Protein AF-A0A3D3PEC0-F1 (afdb_monomer_lite)

Structure (mmCIF, N/CA/C/O backbone):
data_AF-A0A3D3PEC0-F1
#
_entry.id   AF-A0A3D3PEC0-F1
#
loop_
_atom_site.group_PDB
_atom_site.id
_atom_site.type_symbol
_atom_site.label_atom_id
_atom_site.label_alt_id
_atom_site.label_comp_id
_atom_site.label_asym_id
_atom_site.label_entity_id
_atom_site.label_seq_id
_atom_site.pdbx_PDB_ins_code
_atom_site.Cartn_x
_atom_site.Cartn_y
_atom_site.Cartn_z
_atom_site.occupancy
_atom_site.B_iso_or_equiv
_atom_site.auth_seq_id
_atom_site.auth_comp_id
_atom_site.auth_asym_id
_atom_site.auth_atom_id
_atom_site.pdbx_PDB_model_num
ATOM 1 N N . MET A 1 1 ? 19.827 10.018 14.991 1.00 60.44 1 MET A N 1
ATOM 2 C CA . MET A 1 1 ? 19.081 9.514 13.810 1.00 60.44 1 MET A CA 1
ATOM 3 C C . MET A 1 1 ? 18.412 8.151 14.029 1.00 60.44 1 MET A C 1
ATOM 5 O O . MET A 1 1 ? 17.285 8.007 13.581 1.00 60.44 1 MET A O 1
ATOM 9 N N . GLN A 1 2 ? 19.022 7.175 14.721 1.00 60.34 2 GLN A N 1
ATOM 10 C CA . GLN A 1 2 ? 18.411 5.844 14.955 1.00 60.34 2 GLN A CA 1
ATOM 11 C C . GLN A 1 2 ? 17.060 5.871 15.700 1.00 60.34 2 GLN A C 1
ATOM 13 O O . GLN A 1 2 ? 16.154 5.115 15.362 1.00 60.34 2 GLN A O 1
ATOM 18 N N . THR A 1 3 ? 16.885 6.771 16.668 1.00 66.12 3 THR A N 1
ATOM 19 C CA . THR A 1 3 ? 15.651 6.909 17.463 1.00 66.12 3 THR A CA 1
ATOM 20 C C . THR A 1 3 ? 14.436 7.340 16.639 1.00 66.12 3 THR A C 1
ATOM 22 O O . THR A 1 3 ? 13.342 6.825 16.851 1.00 66.12 3 THR A O 1
ATOM 25 N N . LEU A 1 4 ? 14.629 8.216 15.649 1.00 68.44 4 LEU A N 1
ATOM 26 C CA . LEU A 1 4 ? 13.546 8.723 14.801 1.00 68.44 4 LEU A CA 1
ATOM 27 C C . LEU A 1 4 ? 12.999 7.635 13.858 1.00 68.44 4 LEU A C 1
ATOM 29 O O . LEU A 1 4 ? 11.792 7.523 13.665 1.00 68.44 4 LEU A O 1
ATOM 33 N N . GLN A 1 5 ? 13.878 6.788 13.311 1.00 66.25 5 GLN A N 1
ATOM 34 C CA . GLN A 1 5 ? 13.480 5.679 12.433 1.00 66.25 5 GLN A CA 1
ATOM 35 C C . GLN A 1 5 ? 12.719 4.580 13.189 1.00 66.25 5 GLN A C 1
ATOM 37 O O . GLN A 1 5 ? 11.765 4.008 12.661 1.00 66.25 5 GLN A O 1
ATOM 42 N N . LEU A 1 6 ? 13.113 4.300 14.435 1.00 68.38 6 LEU 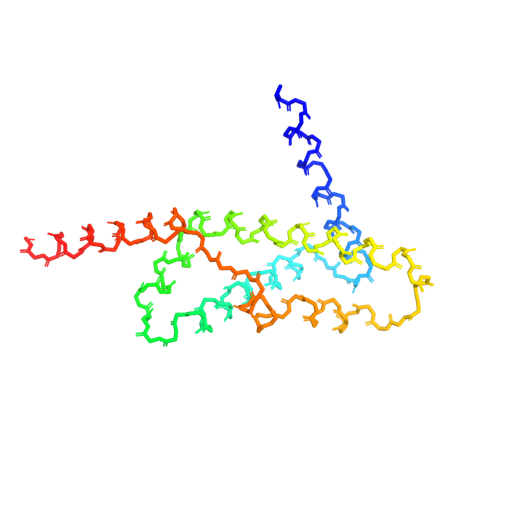A N 1
ATOM 43 C CA . LEU A 1 6 ? 12.409 3.359 15.310 1.00 68.38 6 LEU A CA 1
ATOM 44 C C . LEU A 1 6 ? 10.998 3.852 15.652 1.00 68.38 6 LEU A C 1
ATOM 46 O O . LEU A 1 6 ? 10.049 3.076 15.552 1.00 68.38 6 LEU A O 1
ATOM 50 N N . GLN A 1 7 ? 10.853 5.139 15.979 1.00 66.50 7 GLN A N 1
ATOM 51 C CA . GLN A 1 7 ? 9.548 5.752 16.246 1.00 66.50 7 GLN A CA 1
ATOM 52 C C . GLN A 1 7 ? 8.631 5.687 15.022 1.00 66.50 7 GLN A C 1
ATOM 54 O O . GLN A 1 7 ? 7.505 5.215 15.135 1.00 66.50 7 GLN A O 1
ATOM 59 N N . GLN A 1 8 ? 9.130 6.043 13.835 1.00 70.56 8 GLN A N 1
ATOM 60 C CA . GLN A 1 8 ? 8.351 5.950 12.595 1.00 70.56 8 GLN A CA 1
ATOM 61 C C . GLN A 1 8 ? 7.878 4.520 12.309 1.00 70.56 8 GLN A C 1
ATOM 63 O O . GLN A 1 8 ? 6.737 4.313 11.905 1.00 70.56 8 GLN A O 1
ATOM 68 N N . LYS A 1 9 ? 8.731 3.512 12.534 1.00 71.31 9 LYS A N 1
ATOM 69 C CA . LYS A 1 9 ? 8.355 2.106 12.339 1.00 71.31 9 LYS A CA 1
ATOM 70 C C . LYS A 1 9 ? 7.281 1.656 13.338 1.00 71.31 9 LYS A C 1
ATOM 72 O O . LYS A 1 9 ? 6.362 0.942 12.944 1.00 71.31 9 LYS A O 1
ATOM 77 N N . ALA A 1 10 ? 7.384 2.082 14.597 1.00 74.88 10 ALA A N 1
ATOM 78 C CA . ALA A 1 10 ? 6.410 1.765 15.638 1.00 74.88 10 ALA A CA 1
ATOM 79 C C . ALA A 1 10 ? 5.040 2.412 15.368 1.00 74.88 10 ALA A C 1
ATOM 81 O O . ALA A 1 10 ? 4.023 1.730 15.468 1.00 74.88 10 ALA A O 1
ATOM 82 N N . THR A 1 11 ? 5.009 3.680 14.943 1.00 79.69 11 THR A N 1
ATOM 83 C CA . THR A 1 11 ? 3.763 4.377 14.576 1.00 79.69 11 THR A CA 1
ATOM 84 C C . THR A 1 11 ? 3.038 3.669 13.437 1.00 79.69 11 THR A C 1
ATOM 86 O O . THR A 1 11 ? 1.836 3.441 13.521 1.00 79.69 11 THR A O 1
ATOM 89 N N . ARG A 1 12 ? 3.766 3.233 12.402 1.00 83.69 12 ARG A N 1
ATOM 90 C CA . ARG A 1 12 ? 3.169 2.497 11.275 1.00 83.69 12 ARG A CA 1
ATOM 91 C C . ARG A 1 12 ? 2.507 1.197 11.719 1.00 83.69 12 ARG A C 1
ATOM 93 O O . ARG A 1 12 ? 1.384 0.927 11.314 1.00 83.69 12 ARG A O 1
ATOM 100 N N . LEU A 1 13 ? 3.189 0.425 12.568 1.00 82.62 13 LEU A N 1
ATOM 101 C CA . LEU A 1 13 ? 2.650 -0.827 13.100 1.00 82.62 13 LEU A CA 1
ATOM 102 C C . LEU A 1 13 ? 1.394 -0.576 13.949 1.00 82.62 13 LEU A C 1
ATOM 104 O O . LEU A 1 13 ? 0.393 -1.275 13.801 1.00 82.62 13 LEU A O 1
ATOM 108 N N . SER A 1 14 ? 1.439 0.458 14.791 1.00 89.62 14 SER A N 1
ATOM 109 C CA . SER A 1 14 ? 0.310 0.885 15.621 1.00 89.62 14 SER A CA 1
ATOM 110 C C . SER A 1 14 ? -0.905 1.270 14.772 1.00 89.62 14 SER A C 1
ATOM 112 O O . SER A 1 14 ? -2.018 0.819 15.042 1.00 89.62 14 SER A O 1
ATOM 114 N N . ASN A 1 15 ? -0.708 2.051 13.708 1.00 92.50 15 ASN A N 1
ATOM 115 C CA . ASN A 1 15 ? -1.799 2.473 12.831 1.00 92.50 15 ASN A CA 1
ATOM 116 C C . ASN A 1 15 ? -2.415 1.293 12.085 1.00 92.50 15 ASN A C 1
ATOM 118 O O . ASN A 1 15 ? -3.633 1.142 12.112 1.00 92.50 15 ASN A O 1
ATOM 122 N N . SER A 1 16 ? -1.596 0.405 11.510 1.00 92.44 16 SER A N 1
ATOM 123 C CA . SER A 1 16 ? -2.120 -0.787 10.836 1.00 92.44 16 SER A CA 1
ATOM 124 C C . SER A 1 16 ? -2.950 -1.659 11.780 1.00 92.44 16 SER A C 1
ATOM 126 O O . SER A 1 16 ? -4.012 -2.132 11.399 1.00 92.44 16 SER A O 1
ATOM 128 N N . GLN A 1 17 ? -2.536 -1.812 13.043 1.00 93.56 17 GLN A N 1
ATOM 129 C CA . GLN A 1 17 ? -3.305 -2.570 14.036 1.00 93.56 17 GLN A CA 1
ATOM 130 C C . GLN A 1 17 ? -4.638 -1.898 14.382 1.00 93.56 17 GLN A C 1
ATOM 132 O O . GLN A 1 17 ? -5.646 -2.589 14.544 1.00 93.56 17 GLN A O 1
ATOM 137 N N . ARG A 1 18 ? -4.665 -0.560 14.477 1.00 93.12 18 ARG A N 1
ATOM 138 C CA . ARG A 1 18 ? -5.910 0.200 14.670 1.00 93.12 18 ARG A CA 1
ATOM 139 C C . ARG A 1 18 ? -6.862 -0.014 13.499 1.00 93.12 18 ARG A C 1
ATOM 141 O O . ARG A 1 18 ? -8.015 -0.347 13.746 1.00 93.12 18 ARG A O 1
ATOM 148 N N . ILE A 1 19 ? -6.376 0.111 12.263 1.00 93.50 19 ILE A N 1
ATOM 149 C CA . ILE A 1 19 ? -7.171 -0.105 11.047 1.00 93.50 19 ILE A CA 1
ATOM 150 C C . ILE A 1 19 ? -7.714 -1.536 10.992 1.00 93.50 19 ILE A C 1
ATOM 152 O O . ILE A 1 19 ? -8.920 -1.716 10.868 1.00 93.50 19 ILE A O 1
ATOM 156 N N . ILE A 1 20 ? -6.858 -2.547 11.169 1.00 93.94 20 ILE A N 1
ATOM 157 C CA . ILE A 1 20 ? -7.245 -3.969 11.190 1.00 93.94 20 ILE A CA 1
ATOM 158 C C . ILE A 1 20 ? -8.377 -4.201 12.196 1.00 93.94 20 ILE A C 1
ATOM 160 O O . ILE A 1 20 ? -9.433 -4.723 11.844 1.00 93.94 20 ILE A O 1
ATOM 164 N N . LYS A 1 21 ? -8.194 -3.739 13.439 1.00 91.88 21 LYS A N 1
ATOM 165 C CA . LYS A 1 21 ? -9.199 -3.883 14.498 1.00 91.88 21 LYS A CA 1
ATOM 166 C C . LYS A 1 21 ? -10.500 -3.151 14.166 1.00 91.88 21 LYS A C 1
ATOM 168 O O . LYS A 1 21 ? -11.577 -3.674 14.429 1.00 91.88 21 LY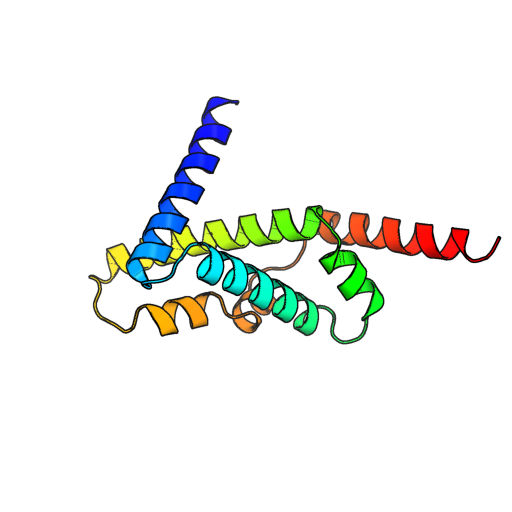S A O 1
ATOM 173 N N . MET A 1 22 ? -10.394 -1.943 13.629 1.00 90.06 22 MET A N 1
ATOM 174 C CA . MET A 1 22 ? -11.523 -1.082 13.286 1.00 90.06 22 MET A CA 1
ATOM 175 C C . MET A 1 22 ? -12.361 -1.655 12.138 1.00 90.06 22 MET A C 1
ATOM 177 O O . MET A 1 22 ? -13.584 -1.564 12.169 1.00 90.06 22 MET A O 1
ATOM 181 N N . LEU A 1 23 ? -11.711 -2.256 11.143 1.00 90.56 23 LEU A N 1
ATOM 182 C CA . LEU A 1 23 ? -12.364 -2.853 9.980 1.00 90.56 23 LEU A CA 1
ATOM 183 C C . LEU A 1 23 ? -12.816 -4.298 10.216 1.00 90.56 23 LEU A C 1
ATOM 185 O O . LEU A 1 23 ? -13.528 -4.851 9.383 1.00 90.56 23 LEU A O 1
ATOM 189 N N . GLY A 1 24 ? -12.418 -4.909 11.337 1.00 91.50 24 GLY A N 1
ATOM 190 C CA . GLY A 1 24 ? -12.668 -6.325 11.605 1.00 91.50 24 GLY A CA 1
ATOM 191 C C . GLY A 1 24 ? -11.875 -7.256 10.687 1.00 91.50 24 GLY A C 1
ATOM 192 O O . GLY A 1 24 ? -12.253 -8.413 10.527 1.00 91.50 24 GLY A O 1
ATOM 193 N N . TRP A 1 25 ? -10.798 -6.752 10.085 1.00 93.44 25 TRP A N 1
ATOM 194 C CA . TRP A 1 25 ? -9.902 -7.540 9.253 1.00 93.44 25 TRP A CA 1
ATOM 195 C C . TRP A 1 25 ? -8.911 -8.337 10.094 1.00 93.44 25 TRP A C 1
ATOM 197 O O . TRP A 1 25 ? -8.671 -8.055 11.270 1.00 93.44 25 TRP A O 1
ATOM 207 N N . ASN A 1 26 ? -8.289 -9.319 9.459 1.00 95.12 26 ASN A N 1
ATOM 208 C CA . ASN A 1 26 ? -7.041 -9.913 9.908 1.00 95.12 26 ASN A CA 1
ATOM 209 C C . ASN A 1 26 ? -5.835 -9.329 9.141 1.00 95.12 26 ASN A C 1
ATOM 211 O O . ASN A 1 26 ? -5.977 -8.571 8.179 1.00 95.12 26 ASN A O 1
ATOM 215 N N . GLU A 1 27 ? -4.620 -9.674 9.577 1.00 94.88 27 GLU A N 1
ATOM 216 C CA . GLU A 1 27 ? -3.384 -9.165 8.963 1.00 94.88 27 GLU A CA 1
ATOM 217 C C . GLU A 1 27 ? -3.247 -9.543 7.481 1.00 94.88 27 GLU A C 1
ATOM 219 O O . GLU A 1 27 ? -2.716 -8.755 6.697 1.00 94.88 27 GLU A O 1
ATOM 224 N N . LEU A 1 28 ? -3.729 -10.728 7.089 1.00 95.75 28 LEU A N 1
ATOM 225 C CA . LEU A 1 28 ? -3.666 -11.191 5.707 1.00 95.75 28 LEU A CA 1
ATOM 226 C C . LEU A 1 28 ? -4.631 -10.403 4.822 1.00 95.75 28 LEU A C 1
ATOM 228 O O . LEU A 1 28 ? -4.222 -9.960 3.760 1.00 95.75 28 LEU A O 1
ATOM 232 N N . GLU A 1 29 ? -5.873 -10.185 5.253 1.00 95.62 29 GLU A N 1
ATOM 233 C CA . GLU A 1 29 ? -6.859 -9.378 4.516 1.00 95.62 29 GLU A CA 1
ATOM 234 C C . GLU A 1 29 ? -6.343 -7.958 4.281 1.00 95.62 29 GLU A C 1
ATOM 236 O O . GLU A 1 29 ? -6.385 -7.457 3.160 1.00 95.62 29 GLU A O 1
ATOM 241 N N . TYR A 1 30 ? -5.757 -7.353 5.314 1.00 95.88 30 TYR A N 1
ATOM 242 C CA . TYR A 1 30 ? -5.136 -6.039 5.214 1.00 95.88 30 TYR A CA 1
ATOM 243 C C . TYR A 1 30 ? -3.970 -6.011 4.215 1.00 95.88 30 TYR A C 1
ATOM 245 O O . TYR A 1 30 ? -3.894 -5.138 3.350 1.00 95.88 30 TYR A O 1
ATOM 253 N N . ALA A 1 31 ? -3.062 -6.987 4.304 1.00 95.56 31 ALA A N 1
ATOM 254 C CA . ALA A 1 31 ? -1.928 -7.090 3.392 1.00 95.56 31 ALA A CA 1
ATOM 255 C C . ALA A 1 31 ? -2.367 -7.362 1.943 1.00 95.56 31 ALA A C 1
ATOM 257 O 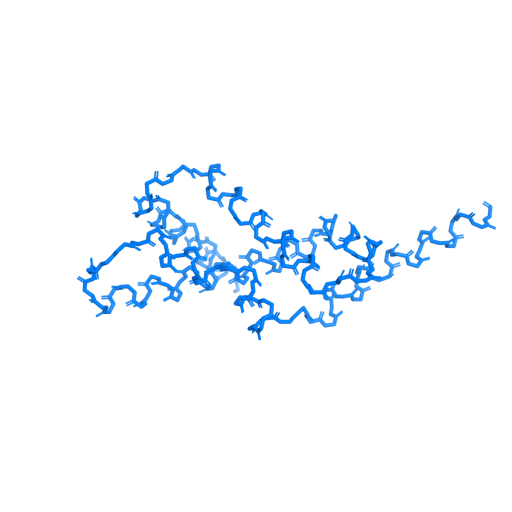O . ALA A 1 31 ? -1.797 -6.780 1.017 1.00 95.56 31 ALA A O 1
ATOM 258 N N . THR A 1 32 ? -3.381 -8.209 1.751 1.00 96.50 32 THR A N 1
ATOM 259 C CA . THR A 1 32 ? -3.984 -8.505 0.448 1.00 96.50 32 THR A CA 1
ATOM 260 C C . THR A 1 32 ? -4.592 -7.248 -0.152 1.00 96.50 32 THR A C 1
ATOM 262 O O . THR A 1 32 ? -4.268 -6.924 -1.289 1.00 96.50 32 THR A O 1
ATOM 265 N N . PHE A 1 33 ? -5.357 -6.478 0.623 1.00 95.88 33 PHE A N 1
ATOM 266 C CA . PHE A 1 33 ? -5.965 -5.239 0.145 1.00 95.88 33 PHE A CA 1
ATOM 267 C C . PHE A 1 33 ? -4.914 -4.215 -0.321 1.00 95.88 33 PHE A C 1
ATOM 269 O O . PHE A 1 33 ? -5.021 -3.665 -1.420 1.00 95.88 33 PHE A O 1
ATOM 276 N N . ILE A 1 34 ? -3.834 -4.023 0.452 1.00 96.12 34 ILE A N 1
ATOM 277 C CA . ILE A 1 34 ? -2.697 -3.168 0.059 1.00 96.12 34 ILE A CA 1
ATOM 278 C C . ILE A 1 34 ? -2.076 -3.641 -1.259 1.00 96.12 34 ILE A C 1
ATOM 280 O O . ILE A 1 34 ? -1.710 -2.825 -2.111 1.00 96.12 34 ILE A O 1
ATOM 284 N N . HIS A 1 35 ? -1.885 -4.954 -1.390 1.00 96.81 35 HIS A N 1
ATOM 285 C CA . HIS A 1 35 ? -1.239 -5.559 -2.545 1.00 96.81 35 HIS A CA 1
ATOM 286 C C . HIS A 1 35 ? -2.105 -5.440 -3.803 1.00 96.81 35 HIS A C 1
ATOM 288 O O . HIS A 1 35 ? -1.622 -4.936 -4.814 1.00 96.81 35 HIS A O 1
ATOM 294 N N . GLU A 1 36 ? -3.377 -5.833 -3.735 1.00 96.38 36 GLU A N 1
ATOM 295 C CA . GLU A 1 36 ? -4.333 -5.752 -4.846 1.00 96.38 36 GLU A CA 1
ATOM 296 C C . GLU A 1 36 ? -4.494 -4.314 -5.335 1.00 96.38 36 GLU A C 1
ATOM 298 O O . GLU A 1 36 ? -4.318 -4.044 -6.521 1.00 96.38 36 GLU A O 1
ATOM 303 N N . THR A 1 37 ? -4.665 -3.363 -4.415 1.00 95.62 37 THR A N 1
ATOM 304 C CA . THR A 1 37 ? -4.735 -1.939 -4.768 1.00 95.62 37 THR A CA 1
ATOM 305 C C . THR A 1 37 ? -3.445 -1.451 -5.436 1.00 95.62 37 THR A C 1
ATOM 307 O O . THR A 1 37 ? -3.480 -0.634 -6.357 1.00 95.62 37 THR A O 1
ATOM 310 N N . GLY A 1 38 ? -2.287 -1.952 -4.996 1.00 94.31 38 GLY A N 1
ATOM 311 C CA . GLY A 1 38 ? -0.998 -1.640 -5.616 1.00 94.31 38 GLY A CA 1
ATOM 312 C C . GLY A 1 38 ? -0.893 -2.144 -7.056 1.00 94.31 38 GLY A C 1
ATOM 313 O O . GLY A 1 38 ? -0.350 -1.441 -7.909 1.00 94.31 38 GLY A O 1
ATOM 314 N N . LEU A 1 39 ? -1.450 -3.322 -7.345 1.00 94.44 39 LEU A N 1
ATOM 315 C CA . LEU A 1 39 ? -1.532 -3.853 -8.707 1.00 94.44 39 LEU A CA 1
ATOM 316 C C . LEU A 1 39 ? -2.485 -3.023 -9.572 1.00 94.44 39 LEU A C 1
ATOM 318 O O . LEU A 1 39 ? -2.109 -2.612 -10.668 1.00 94.44 39 LEU A O 1
ATOM 322 N N . GLU A 1 40 ? -3.673 -2.705 -9.059 1.00 94.00 40 GLU A N 1
ATOM 323 C CA . GLU A 1 40 ? -4.640 -1.860 -9.766 1.00 94.00 40 GLU A CA 1
ATOM 324 C C . GLU A 1 40 ? -4.086 -0.460 -10.060 1.00 94.00 40 GLU A C 1
ATOM 326 O O . GLU A 1 40 ? -4.324 0.102 -11.130 1.00 94.00 40 GLU A O 1
ATOM 331 N N . TYR A 1 41 ? -3.324 0.112 -9.124 1.00 91.81 41 TYR A N 1
ATOM 332 C CA . TYR A 1 41 ? -2.631 1.379 -9.332 1.00 91.81 41 TYR A CA 1
ATOM 333 C C . TYR A 1 41 ? -1.665 1.287 -10.516 1.00 91.81 41 TYR A C 1
ATOM 335 O O . TYR A 1 41 ? -1.675 2.160 -11.385 1.00 91.81 41 TYR A O 1
ATOM 343 N N . LEU A 1 42 ? -0.855 0.224 -10.587 1.00 90.12 42 LEU A N 1
ATOM 344 C CA . LEU A 1 42 ? 0.063 0.018 -11.707 1.00 90.12 42 LEU A CA 1
ATOM 345 C C . LEU A 1 42 ? -0.683 -0.165 -13.034 1.00 90.12 42 LEU A C 1
ATOM 347 O O . LEU A 1 42 ? -0.260 0.406 -14.039 1.00 90.12 42 LEU A O 1
ATOM 351 N N . ASP A 1 43 ? -1.802 -0.893 -13.036 1.00 89.88 43 ASP A N 1
ATOM 352 C CA . ASP A 1 43 ? -2.659 -1.060 -14.216 1.00 89.88 43 ASP A CA 1
ATOM 353 C C . ASP A 1 43 ? -3.197 0.276 -14.728 1.00 89.88 43 ASP A C 1
ATOM 355 O O . ASP A 1 43 ? -3.217 0.536 -15.932 1.00 89.88 43 ASP A O 1
ATOM 359 N N . GLN A 1 44 ? -3.611 1.156 -13.818 1.00 86.94 44 GLN A N 1
ATOM 360 C CA . GLN A 1 44 ? -4.149 2.462 -14.182 1.00 86.94 44 GLN A CA 1
ATOM 361 C C . GLN A 1 44 ? -3.069 3.450 -14.611 1.00 86.94 44 GLN A C 1
ATOM 363 O O . GLN A 1 44 ? -3.326 4.258 -15.509 1.00 86.94 44 GLN A O 1
ATOM 368 N N . TYR A 1 45 ? -1.895 3.390 -13.981 1.00 83.12 45 TYR A N 1
ATOM 369 C CA . TYR A 1 45 ? -0.775 4.290 -14.234 1.00 83.12 45 TYR A CA 1
ATOM 370 C C . TYR A 1 45 ? -0.012 3.918 -15.516 1.00 83.12 45 TYR A C 1
ATOM 372 O O . TYR A 1 45 ? 0.431 4.800 -16.250 1.00 83.12 45 TYR A O 1
ATOM 380 N N . ILE A 1 46 ? 0.094 2.621 -15.832 1.00 84.25 46 ILE A N 1
ATOM 381 C CA . ILE A 1 46 ? 0.895 2.077 -16.943 1.00 84.25 46 ILE A CA 1
ATOM 382 C C . ILE A 1 46 ? 0.012 1.224 -17.864 1.00 84.25 46 ILE A C 1
ATOM 384 O O . ILE A 1 46 ? 0.243 0.038 -18.092 1.00 84.25 46 ILE A O 1
ATOM 388 N N . ARG A 1 47 ? -1.034 1.840 -18.424 1.00 82.06 47 ARG A N 1
ATOM 389 C CA . ARG A 1 47 ? -2.064 1.123 -19.205 1.00 82.06 47 ARG A CA 1
ATOM 390 C C . ARG A 1 47 ? -1.532 0.419 -20.455 1.00 82.06 47 ARG A C 1
ATOM 392 O O . ARG A 1 47 ? -2.047 -0.626 -20.832 1.00 82.06 47 ARG A O 1
ATOM 399 N N . ASN A 1 48 ? -0.523 0.999 -21.102 1.00 85.12 48 ASN A N 1
ATOM 400 C CA . ASN A 1 48 ? -0.052 0.571 -22.423 1.00 85.12 48 ASN A CA 1
ATOM 401 C C . ASN A 1 48 ? 1.371 -0.010 -22.407 1.00 85.12 48 ASN A C 1
ATOM 403 O O . ASN A 1 48 ? 1.977 -0.149 -23.465 1.00 85.12 48 ASN A O 1
ATOM 407 N N . ASP A 1 49 ? 1.909 -0.340 -21.231 1.00 84.81 49 ASP A N 1
ATOM 408 C CA . ASP A 1 49 ? 3.233 -0.957 -21.103 1.00 84.81 49 ASP A CA 1
ATOM 409 C C . ASP A 1 49 ? 3.212 -2.111 -20.079 1.00 84.81 49 ASP A C 1
ATOM 411 O O . ASP A 1 49 ? 3.591 -1.953 -18.913 1.00 84.81 49 ASP A O 1
ATOM 415 N N . PRO A 1 50 ? 2.760 -3.308 -20.509 1.00 87.62 50 PRO A N 1
ATOM 416 C CA . PRO A 1 50 ? 2.738 -4.494 -19.658 1.00 87.62 50 PRO A CA 1
ATOM 417 C C . PRO A 1 50 ? 4.124 -4.880 -19.123 1.00 87.62 50 PRO A C 1
ATOM 419 O O . PRO A 1 50 ? 4.226 -5.381 -18.005 1.00 87.62 50 PRO A O 1
ATOM 422 N N . ALA A 1 51 ? 5.193 -4.631 -19.890 1.00 85.38 51 ALA A N 1
ATOM 423 C CA . ALA A 1 51 ? 6.556 -4.970 -19.489 1.00 85.38 51 ALA A CA 1
ATOM 424 C C . ALA A 1 51 ? 7.050 -4.061 -18.352 1.00 85.38 51 ALA A C 1
ATOM 426 O O . ALA A 1 51 ? 7.615 -4.553 -17.371 1.00 85.38 51 ALA A O 1
ATOM 427 N N . GLY A 1 52 ? 6.781 -2.756 -18.441 1.00 84.69 52 GLY A N 1
ATOM 428 C CA . GLY A 1 52 ? 7.061 -1.793 -17.379 1.00 84.69 52 GLY A CA 1
ATOM 429 C C . GLY A 1 52 ? 6.258 -2.058 -16.110 1.00 84.69 52 GLY A C 1
ATOM 430 O O . GLY A 1 52 ? 6.818 -2.020 -15.009 1.00 84.69 52 GLY A O 1
ATOM 431 N N . ARG A 1 53 ? 4.978 -2.425 -16.247 1.00 89.69 53 ARG A N 1
ATOM 432 C CA . ARG A 1 53 ? 4.149 -2.870 -15.118 1.00 89.69 53 ARG A CA 1
ATOM 433 C C . ARG A 1 53 ? 4.755 -4.086 -14.420 1.00 89.69 53 ARG A C 1
ATOM 435 O O . ARG A 1 53 ? 4.927 -4.066 -13.203 1.00 89.69 53 ARG A O 1
ATOM 442 N N . ASP A 1 54 ? 5.118 -5.122 -15.172 1.00 88.75 54 ASP A N 1
ATOM 443 C CA . ASP A 1 54 ? 5.694 -6.342 -14.601 1.00 88.75 54 ASP A CA 1
ATOM 444 C C . ASP A 1 54 ? 7.054 -6.079 -13.936 1.00 88.75 54 ASP A C 1
ATOM 446 O O . ASP A 1 54 ? 7.387 -6.686 -12.912 1.00 88.75 54 A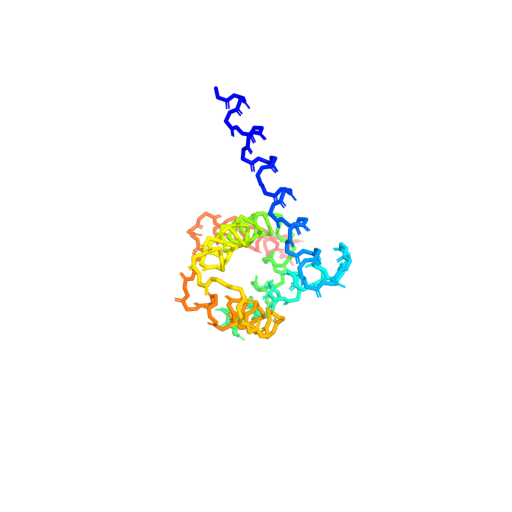SP A O 1
ATOM 450 N N . ALA A 1 55 ? 7.853 -5.166 -14.496 1.00 87.88 55 ALA A N 1
ATOM 451 C CA . ALA A 1 55 ? 9.114 -4.736 -13.901 1.00 87.88 55 ALA A CA 1
ATOM 452 C C . ALA A 1 55 ? 8.897 -4.032 -12.550 1.00 87.88 55 ALA A C 1
ATOM 454 O O . ALA A 1 55 ? 9.575 -4.360 -11.573 1.00 87.88 55 ALA A O 1
ATOM 455 N N . LEU A 1 56 ? 7.929 -3.115 -12.466 1.00 87.69 56 LEU A N 1
ATOM 456 C CA . LEU A 1 56 ? 7.591 -2.413 -11.224 1.00 87.69 56 LEU A CA 1
ATOM 457 C C . LEU A 1 56 ? 6.949 -3.333 -10.186 1.00 87.69 56 LEU A C 1
ATOM 459 O O . LEU A 1 56 ? 7.317 -3.267 -9.015 1.00 87.69 56 LEU A O 1
ATOM 463 N N . ASN A 1 57 ? 6.085 -4.255 -10.604 1.00 91.94 57 ASN A N 1
ATOM 464 C CA . ASN A 1 57 ? 5.496 -5.256 -9.717 1.00 91.94 57 ASN A CA 1
ATOM 465 C C . ASN A 1 57 ? 6.569 -6.159 -9.070 1.00 91.94 57 ASN A C 1
ATOM 467 O O . ASN A 1 57 ? 6.467 -6.546 -7.910 1.00 91.94 57 ASN A O 1
ATOM 471 N N . ARG A 1 58 ? 7.667 -6.458 -9.773 1.00 91.56 58 ARG A N 1
ATOM 472 C CA . ARG A 1 58 ? 8.806 -7.199 -9.194 1.00 91.56 58 ARG A CA 1
ATOM 473 C C . ARG A 1 58 ? 9.771 -6.314 -8.395 1.00 91.56 58 ARG A C 1
ATOM 475 O O . ARG A 1 58 ? 10.678 -6.822 -7.733 1.00 91.56 58 ARG A O 1
ATOM 482 N N . SER A 1 59 ? 9.601 -4.995 -8.436 1.00 89.56 59 SER A N 1
ATOM 483 C CA . SER A 1 59 ? 10.522 -4.040 -7.828 1.00 89.56 59 SER A CA 1
ATOM 484 C C . SER A 1 59 ? 10.263 -3.879 -6.332 1.00 89.56 59 SER A C 1
ATOM 486 O O . SER A 1 59 ? 9.254 -3.330 -5.887 1.00 89.56 59 SER A O 1
ATOM 488 N N . ARG A 1 60 ? 11.250 -4.264 -5.517 1.00 89.75 60 ARG A N 1
ATOM 489 C CA . ARG A 1 60 ? 11.239 -3.982 -4.071 1.00 89.75 60 ARG A CA 1
ATOM 490 C C . ARG A 1 60 ? 11.168 -2.480 -3.776 1.00 89.75 60 ARG A C 1
ATOM 492 O O . ARG A 1 60 ? 10.624 -2.085 -2.746 1.00 89.75 60 ARG A O 1
ATOM 499 N N . ILE A 1 61 ? 11.729 -1.649 -4.656 1.00 87.56 61 ILE A N 1
ATOM 500 C CA . ILE A 1 61 ? 11.714 -0.189 -4.513 1.00 87.56 61 ILE A CA 1
ATOM 501 C C . ILE A 1 61 ? 10.278 0.321 -4.626 1.00 87.56 61 ILE A C 1
ATOM 503 O O . ILE A 1 61 ? 9.841 1.057 -3.742 1.00 87.56 61 ILE A O 1
ATOM 507 N N . PHE A 1 62 ? 9.539 -0.136 -5.643 1.00 90.00 62 PHE A N 1
ATOM 508 C CA . PHE A 1 62 ? 8.125 0.193 -5.811 1.00 90.00 62 PHE A CA 1
ATOM 509 C C . PHE A 1 62 ? 7.315 -0.209 -4.577 1.00 90.00 62 PHE A C 1
ATOM 511 O O . PHE A 1 62 ? 6.674 0.641 -3.972 1.00 90.00 62 PHE A O 1
ATOM 518 N N . TRP A 1 63 ? 7.415 -1.460 -4.121 1.00 93.44 63 TRP A N 1
ATOM 519 C CA . TRP A 1 63 ? 6.621 -1.915 -2.974 1.00 93.44 63 TRP A CA 1
ATOM 520 C C . TRP A 1 63 ? 6.966 -1.211 -1.660 1.00 93.44 63 TRP A C 1
ATOM 522 O O . TRP A 1 63 ? 6.100 -1.016 -0.807 1.00 93.44 63 TRP A O 1
ATOM 532 N N . ASN A 1 64 ? 8.222 -0.808 -1.462 1.00 90.12 64 ASN A N 1
ATOM 533 C CA . ASN A 1 64 ? 8.591 0.011 -0.308 1.00 90.12 64 ASN A CA 1
ATOM 534 C C . ASN A 1 64 ? 8.005 1.423 -0.407 1.00 90.12 64 ASN A C 1
ATOM 536 O O . ASN A 1 64 ? 7.507 1.942 0.591 1.00 90.12 64 ASN A O 1
ATOM 540 N N . TRP A 1 65 ? 8.058 2.031 -1.592 1.00 89.12 65 TRP A N 1
ATOM 541 C CA . TRP A 1 65 ? 7.442 3.327 -1.864 1.00 89.12 65 TRP A CA 1
ATOM 542 C C . TRP A 1 65 ? 5.921 3.273 -1.662 1.00 89.12 65 TRP A C 1
ATOM 544 O O . TRP A 1 65 ? 5.384 4.078 -0.904 1.00 89.12 65 TRP A O 1
ATOM 554 N N . TRP A 1 66 ? 5.256 2.259 -2.217 1.00 92.69 66 TRP A N 1
ATOM 555 C CA . TRP A 1 66 ? 3.819 2.030 -2.088 1.00 92.69 66 TRP A CA 1
ATOM 556 C C . TRP A 1 66 ? 3.381 1.930 -0.627 1.00 92.69 66 TRP A C 1
ATOM 558 O O . TRP A 1 66 ? 2.546 2.705 -0.168 1.00 92.69 66 TRP A O 1
ATOM 568 N N . LYS A 1 67 ? 4.027 1.058 0.157 1.00 92.56 67 LYS A N 1
ATOM 569 C CA . LYS A 1 67 ? 3.729 0.907 1.591 1.00 92.56 67 LYS A CA 1
ATOM 570 C C . LYS A 1 67 ? 3.991 2.177 2.400 1.00 92.56 67 LYS A C 1
ATOM 572 O O . LYS A 1 67 ? 3.330 2.399 3.409 1.00 92.56 67 LYS A O 1
ATOM 577 N N . ASN A 1 68 ? 4.964 3.000 2.002 1.00 89.19 68 ASN A N 1
ATOM 578 C CA . ASN A 1 68 ? 5.193 4.285 2.662 1.00 89.19 68 ASN A CA 1
ATOM 579 C C . ASN A 1 68 ? 4.024 5.242 2.422 1.00 89.19 68 ASN A C 1
ATOM 581 O O . ASN A 1 68 ? 3.568 5.868 3.374 1.00 89.19 68 ASN A O 1
ATOM 585 N N . HIS A 1 69 ? 3.538 5.336 1.182 1.00 89.00 69 HIS A N 1
ATOM 586 C CA . HIS A 1 69 ? 2.358 6.138 0.863 1.00 89.00 69 HIS A CA 1
ATOM 587 C C . HIS A 1 69 ? 1.111 5.615 1.566 1.00 89.00 69 HIS A C 1
ATOM 589 O O . HIS A 1 69 ? 0.376 6.406 2.151 1.00 89.00 69 HIS A O 1
ATOM 595 N N . TRP A 1 70 ? 0.928 4.295 1.585 1.00 92.56 70 TRP A N 1
ATOM 596 C CA . TRP A 1 70 ? -0.162 3.655 2.309 1.00 92.56 70 TRP A CA 1
ATOM 597 C C . TRP A 1 70 ? -0.172 4.043 3.789 1.00 92.56 70 TRP A C 1
ATOM 599 O O . TRP A 1 70 ? -1.158 4.559 4.295 1.00 92.56 70 TRP A O 1
ATOM 609 N N . ALA A 1 71 ? 0.970 3.915 4.468 1.00 91.00 71 ALA A N 1
ATOM 610 C CA . ALA A 1 71 ? 1.056 4.220 5.892 1.00 91.00 71 ALA A CA 1
ATOM 611 C C . ALA A 1 71 ? 0.812 5.704 6.231 1.00 91.00 71 ALA A C 1
ATOM 613 O O . ALA A 1 71 ? 0.365 6.018 7.333 1.00 91.00 71 ALA A O 1
ATOM 614 N N . ILE A 1 72 ? 1.129 6.622 5.310 1.00 88.81 72 ILE A N 1
ATOM 615 C CA . ILE A 1 72 ? 0.788 8.045 5.463 1.00 88.81 72 ILE A CA 1
ATOM 616 C C . ILE A 1 72 ? -0.731 8.222 5.402 1.00 88.81 72 ILE A C 1
ATOM 618 O O . ILE A 1 72 ? -1.291 8.947 6.217 1.00 88.81 72 ILE A O 1
ATOM 622 N N . ARG A 1 73 ? -1.396 7.530 4.476 1.00 90.19 73 ARG A N 1
ATOM 623 C CA . ARG A 1 73 ? -2.851 7.589 4.322 1.00 90.19 73 ARG A CA 1
ATOM 624 C C . ARG A 1 73 ? -3.595 6.932 5.475 1.00 90.19 73 ARG A C 1
ATOM 626 O O . ARG A 1 73 ? -4.591 7.491 5.911 1.00 90.19 73 ARG A O 1
ATOM 633 N N . ASP A 1 74 ? -3.083 5.836 6.034 1.00 93.88 74 ASP A N 1
ATOM 634 C CA . ASP A 1 74 ? -3.634 5.263 7.270 1.00 93.88 74 ASP A CA 1
ATOM 635 C C . ASP A 1 74 ? -3.632 6.281 8.408 1.00 93.88 74 ASP A C 1
ATOM 637 O O . ASP A 1 74 ? -4.611 6.399 9.138 1.00 93.88 74 ASP A O 1
ATOM 641 N N . GLN A 1 75 ? -2.526 7.017 8.568 1.00 91.81 75 GLN A N 1
ATOM 642 C CA . GLN A 1 75 ? -2.435 8.063 9.583 1.00 91.81 75 GLN A CA 1
ATOM 643 C C . GLN A 1 75 ? -3.477 9.156 9.325 1.00 91.81 75 GLN A C 1
ATOM 645 O O . GLN A 1 75 ? -4.218 9.494 10.237 1.00 91.81 75 GLN A O 1
ATOM 650 N N . GLN A 1 76 ? -3.569 9.653 8.088 1.00 90.44 76 GLN A N 1
ATOM 651 C CA . GLN A 1 76 ? -4.533 10.695 7.715 1.00 90.44 76 GLN A CA 1
ATOM 652 C C . GLN A 1 76 ? -5.979 10.250 7.945 1.00 90.44 76 GLN A C 1
ATOM 654 O O . GLN A 1 76 ? -6.757 10.984 8.541 1.00 90.44 76 GLN A O 1
ATOM 659 N N . PHE A 1 77 ? -6.317 9.023 7.547 1.00 90.69 77 PHE A N 1
ATOM 660 C CA . PHE A 1 77 ? -7.639 8.449 7.766 1.00 90.69 77 PHE A CA 1
ATOM 661 C C . PHE A 1 77 ? -7.987 8.372 9.259 1.00 90.69 77 PHE A C 1
ATOM 663 O O . PHE A 1 77 ? -9.099 8.710 9.654 1.00 90.69 77 PHE A O 1
ATOM 670 N N . LEU A 1 78 ? -7.043 7.932 10.100 1.00 90.62 78 LEU A N 1
ATOM 671 C CA . LEU A 1 78 ? -7.248 7.871 11.549 1.00 90.62 78 LEU A CA 1
ATOM 672 C C . LEU A 1 78 ? -7.400 9.269 12.163 1.00 90.62 78 LEU A C 1
ATOM 674 O O . LEU A 1 78 ? -8.257 9.446 13.022 1.00 90.62 78 LEU A O 1
ATOM 678 N N . ASP A 1 79 ? -6.607 10.243 11.711 1.00 88.94 79 ASP A N 1
ATOM 679 C CA . ASP A 1 79 ? -6.681 11.630 12.184 1.00 88.94 79 ASP A CA 1
ATOM 680 C C . ASP A 1 79 ? -8.034 12.276 11.827 1.00 88.94 79 ASP A C 1
ATOM 682 O O . ASP A 1 79 ? -8.635 12.951 12.663 1.00 88.94 79 ASP A O 1
ATOM 686 N N . GLU A 1 80 ? -8.537 12.040 10.609 1.00 86.06 80 GLU A N 1
ATOM 687 C CA . GLU A 1 80 ? -9.861 12.493 10.153 1.00 86.06 80 GLU A CA 1
ATOM 688 C C . GLU A 1 80 ? -10.989 11.812 10.950 1.00 86.06 80 GLU A C 1
ATOM 690 O O . GLU A 1 80 ? -11.913 12.472 11.428 1.00 86.06 80 GLU A O 1
ATOM 695 N N . LEU A 1 81 ? -10.888 10.498 11.174 1.00 85.81 81 LEU A N 1
ATOM 696 C CA . LEU A 1 81 ? -11.891 9.746 11.927 1.00 85.81 81 LEU A CA 1
ATOM 697 C C . LEU A 1 81 ? -11.983 10.180 13.397 1.00 85.81 81 LEU A C 1
ATOM 699 O O . LEU A 1 81 ? -13.087 10.288 13.939 1.00 85.81 81 LEU A O 1
ATOM 703 N N . ASP A 1 82 ? -10.834 10.408 14.038 1.00 84.50 82 ASP A N 1
ATOM 704 C CA . ASP A 1 82 ? -10.762 10.859 15.430 1.00 84.50 82 ASP A CA 1
ATOM 705 C C . ASP A 1 82 ? -11.368 12.277 15.583 1.00 84.50 82 ASP A C 1
ATOM 707 O O . ASP A 1 82 ? -11.882 12.611 16.654 1.00 84.50 82 ASP A O 1
ATOM 711 N N . ALA A 1 83 ? -11.374 13.091 14.517 1.00 81.88 83 ALA A N 1
ATOM 712 C CA . ALA A 1 83 ? -11.980 14.424 14.495 1.00 81.88 83 ALA A CA 1
ATOM 713 C C . ALA A 1 83 ? -13.510 14.412 14.289 1.00 81.88 83 ALA A C 1
ATOM 715 O O . ALA A 1 83 ? -14.213 15.205 14.919 1.00 81.88 83 ALA A O 1
ATOM 716 N N . ASP A 1 84 ? -14.033 13.504 13.458 1.00 75.88 84 ASP A N 1
ATOM 717 C CA . ASP A 1 84 ? -15.449 13.481 13.046 1.00 75.88 84 ASP A CA 1
ATOM 718 C C . ASP A 1 84 ? -16.389 12.712 14.002 1.00 75.88 84 ASP A C 1
ATOM 720 O O . ASP A 1 84 ? -17.605 12.660 13.796 1.00 75.88 84 ASP A O 1
ATOM 724 N N . GLY A 1 85 ? -15.870 12.116 15.081 1.00 63.47 85 GLY A N 1
ATOM 725 C CA . GLY A 1 85 ? -16.701 11.521 16.140 1.00 63.47 85 GLY A CA 1
ATOM 726 C C . GLY A 1 85 ? -17.319 10.151 15.813 1.00 63.47 85 GLY A C 1
ATOM 727 O O . GLY A 1 85 ? -18.234 9.711 16.510 1.00 63.47 85 GLY A O 1
ATOM 728 N N . GLY A 1 86 ? -16.805 9.443 14.799 1.00 60.12 86 GLY A N 1
ATOM 729 C CA . GLY A 1 86 ? -16.968 7.987 14.658 1.00 60.12 86 GLY A CA 1
ATOM 730 C C . GLY A 1 86 ? -18.320 7.461 14.155 1.00 60.12 86 GLY A C 1
ATOM 731 O O . GLY A 1 86 ? -18.628 6.287 14.365 1.00 60.12 86 GLY A O 1
ATOM 732 N N . GLY A 1 87 ? -19.137 8.275 13.486 1.00 55.38 87 GLY A N 1
ATOM 733 C CA . GLY A 1 87 ? -20.400 7.817 12.903 1.00 55.38 87 GLY A CA 1
ATOM 734 C C . GLY A 1 87 ? -20.333 7.684 11.384 1.00 55.38 87 GLY A C 1
ATOM 735 O O . GLY A 1 87 ? -20.516 8.699 10.733 1.00 55.38 87 GLY A O 1
ATOM 736 N N . ILE A 1 88 ? -20.095 6.476 10.838 1.00 62.72 88 ILE A N 1
ATOM 737 C CA . ILE A 1 88 ? -20.510 5.948 9.502 1.00 62.72 88 ILE A CA 1
ATOM 738 C C . ILE A 1 88 ? -19.688 4.687 9.138 1.00 62.72 88 ILE A C 1
ATOM 740 O O . ILE A 1 88 ? -18.656 4.409 9.733 1.00 62.72 88 ILE A O 1
ATOM 744 N N . VAL A 1 89 ? -20.197 3.904 8.172 1.00 65.81 89 VAL A N 1
ATOM 745 C CA . VAL A 1 89 ? -19.635 2.708 7.505 1.00 65.81 89 VAL A CA 1
ATOM 746 C C . VAL A 1 89 ? -18.127 2.824 7.202 1.00 65.81 89 VAL A C 1
ATOM 748 O O . VAL A 1 89 ? -17.718 3.174 6.094 1.00 65.81 89 VAL A O 1
ATOM 751 N N . LEU A 1 90 ? -17.305 2.467 8.192 1.00 82.56 90 LEU A N 1
ATOM 752 C CA . LEU A 1 90 ? -15.840 2.589 8.177 1.00 82.56 90 LEU A CA 1
ATOM 753 C C . LEU A 1 90 ? -15.187 1.830 7.022 1.00 82.56 90 LEU A C 1
ATOM 755 O O . LEU A 1 90 ? -14.217 2.298 6.439 1.00 82.56 90 LEU A O 1
ATOM 759 N N . HIS A 1 91 ? -15.760 0.680 6.670 1.00 83.56 91 HIS A N 1
ATOM 760 C CA . HIS A 1 91 ? -15.219 -0.218 5.657 1.00 83.56 91 HIS A CA 1
ATOM 761 C C . HIS A 1 91 ? -15.217 0.412 4.261 1.00 83.56 91 HIS A C 1
ATOM 763 O O . HIS A 1 91 ? -14.160 0.624 3.676 1.00 83.56 91 HIS A O 1
ATOM 769 N N . ARG A 1 92 ? -16.384 0.866 3.789 1.00 84.62 92 ARG A N 1
ATOM 770 C CA . ARG A 1 92 ? -16.515 1.519 2.476 1.00 84.62 92 ARG A CA 1
ATOM 771 C C . ARG A 1 92 ? -15.761 2.840 2.392 1.00 84.62 92 ARG A C 1
ATOM 773 O O . ARG A 1 92 ? -15.243 3.172 1.331 1.00 84.62 92 ARG A O 1
ATOM 780 N N . LEU A 1 93 ? -15.725 3.609 3.483 1.00 88.19 93 LEU A N 1
ATOM 781 C CA . LEU A 1 93 ? -14.989 4.871 3.503 1.00 88.19 93 LEU A CA 1
ATOM 782 C C . LEU A 1 93 ? -13.484 4.621 3.382 1.00 88.19 93 LEU A C 1
ATOM 784 O O . LEU A 1 93 ? -12.817 5.291 2.597 1.00 88.19 93 LEU A O 1
ATOM 788 N N . TYR A 1 94 ? -12.970 3.629 4.113 1.00 91.50 94 TYR A N 1
ATOM 789 C CA . TYR A 1 94 ? -11.567 3.245 4.037 1.00 91.50 94 TYR A CA 1
ATOM 790 C C . TYR A 1 94 ? -11.195 2.737 2.639 1.00 91.50 94 TYR A C 1
ATOM 792 O O . TYR A 1 94 ? -10.205 3.203 2.074 1.00 91.50 94 TYR A O 1
ATOM 800 N N . GLU A 1 95 ? -12.014 1.857 2.050 1.00 91.06 95 GLU A N 1
ATOM 801 C CA . GLU A 1 95 ? -11.821 1.362 0.680 1.00 91.06 95 GLU A CA 1
ATOM 802 C C . GLU A 1 95 ? -11.846 2.495 -0.350 1.00 91.06 95 GLU A C 1
ATOM 804 O O . GLU A 1 95 ? -10.985 2.564 -1.224 1.00 91.06 95 GLU A O 1
ATOM 809 N N . PHE A 1 96 ? -12.791 3.430 -0.230 1.00 88.62 96 PHE A N 1
ATOM 810 C CA . PHE A 1 96 ? -12.875 4.588 -1.116 1.00 88.62 96 PHE A CA 1
ATOM 811 C C . PHE A 1 96 ? -11.632 5.479 -1.005 1.00 88.62 96 PHE A C 1
ATOM 813 O O . PHE A 1 96 ? -11.032 5.835 -2.025 1.00 88.62 96 PHE A O 1
ATOM 820 N N . TYR A 1 97 ? -11.207 5.790 0.223 1.00 87.12 97 TYR A N 1
ATOM 821 C CA . TYR A 1 97 ? -10.021 6.604 0.494 1.00 87.12 97 TYR A CA 1
ATOM 822 C C . TYR A 1 97 ? -8.735 5.952 -0.024 1.00 87.12 97 TYR A C 1
ATOM 824 O O . TYR A 1 97 ? -7.793 6.651 -0.400 1.00 87.12 97 TYR A O 1
ATOM 832 N N . HIS A 1 98 ? -8.696 4.623 -0.066 1.00 90.69 98 HIS A N 1
ATOM 833 C CA . HIS A 1 98 ? -7.563 3.851 -0.560 1.00 90.69 98 HIS A CA 1
ATOM 834 C C . HIS A 1 98 ? -7.751 3.329 -1.982 1.00 90.69 98 HIS A C 1
ATOM 836 O O . HIS A 1 98 ? -6.912 2.576 -2.452 1.00 90.69 98 HIS A O 1
ATOM 842 N N . SER A 1 99 ? -8.792 3.740 -2.702 1.00 88.25 99 SER A N 1
ATOM 843 C CA . SER A 1 99 ? -9.015 3.247 -4.059 1.00 88.25 99 SER A CA 1
ATOM 844 C C . SER A 1 99 ? -7.857 3.607 -4.996 1.00 88.25 99 SER A C 1
ATOM 846 O O . SER A 1 99 ? -7.293 4.707 -4.955 1.00 88.25 99 SER A O 1
ATOM 848 N N . SER A 1 100 ? -7.518 2.676 -5.886 1.00 84.00 100 SER A N 1
ATOM 849 C CA . SER A 1 100 ? -6.453 2.834 -6.881 1.00 84.00 100 SER A CA 1
ATOM 850 C C . SER A 1 100 ? -6.648 4.072 -7.764 1.00 84.00 100 SER A C 1
ATOM 852 O O . SER A 1 100 ? -5.675 4.750 -8.086 1.00 84.00 100 SER A O 1
ATOM 854 N N . SER A 1 101 ? -7.896 4.430 -8.073 1.00 80.44 101 SER A N 1
ATOM 855 C CA . SER A 1 101 ? -8.254 5.630 -8.841 1.00 80.44 101 SER A CA 1
ATOM 856 C C . SER A 1 101 ? -7.981 6.934 -8.089 1.00 80.44 101 SER A C 1
ATOM 858 O O . SER A 1 101 ? -7.384 7.854 -8.656 1.00 80.44 101 SER A O 1
ATOM 860 N N . MET A 1 102 ? -8.343 7.011 -6.803 1.00 80.19 102 MET A N 1
ATOM 861 C CA . MET A 1 102 ? -7.971 8.138 -5.942 1.00 80.19 102 MET A CA 1
ATOM 862 C C . MET A 1 102 ? -6.450 8.267 -5.857 1.00 80.19 102 MET A C 1
ATOM 864 O O . MET A 1 102 ? -5.903 9.357 -6.030 1.00 80.19 102 MET A O 1
ATOM 868 N N . LEU A 1 103 ? -5.749 7.150 -5.664 1.00 79.12 103 LEU A N 1
ATOM 869 C CA . LEU A 1 103 ? -4.293 7.126 -5.543 1.00 79.12 103 LEU A CA 1
ATOM 870 C C . LEU A 1 103 ? -3.587 7.529 -6.840 1.00 79.12 103 LEU A C 1
ATOM 872 O O . LEU A 1 103 ? -2.682 8.357 -6.793 1.00 79.12 103 LEU A O 1
ATOM 876 N N . ALA A 1 104 ? -4.029 7.030 -7.995 1.00 75.75 104 ALA A N 1
ATOM 877 C CA . ALA A 1 104 ? -3.487 7.398 -9.305 1.00 75.75 104 ALA A CA 1
ATOM 878 C C . ALA A 1 104 ? -3.589 8.906 -9.584 1.00 75.75 104 ALA A C 1
ATOM 880 O O . ALA A 1 104 ? -2.731 9.467 -10.261 1.00 75.75 104 ALA A O 1
ATOM 881 N N . SER A 1 105 ? -4.607 9.575 -9.032 1.00 73.38 105 SER A N 1
ATOM 882 C CA . SER A 1 105 ? -4.760 11.029 -9.142 1.00 73.38 105 SER A CA 1
ATOM 883 C C . SER A 1 105 ? -3.915 11.827 -8.136 1.00 73.38 105 SER A C 1
ATOM 885 O O . SER A 1 105 ? -3.528 12.959 -8.426 1.00 73.38 105 SER A O 1
ATOM 887 N N . ALA A 1 106 ? -3.615 11.244 -6.970 1.00 71.56 106 ALA A N 1
ATOM 888 C CA . ALA A 1 106 ? -3.032 11.947 -5.829 1.00 71.56 106 ALA A CA 1
ATOM 889 C C . ALA A 1 106 ? -1.521 11.726 -5.661 1.00 71.56 106 ALA A C 1
ATOM 891 O O . ALA A 1 106 ? -0.838 12.586 -5.102 1.00 71.56 106 ALA A O 1
ATOM 892 N N . ILE A 1 107 ? -0.988 10.583 -6.106 1.00 76.44 107 ILE A N 1
ATOM 893 C CA . ILE A 1 107 ? 0.421 10.223 -5.918 1.00 76.44 107 ILE A CA 1
ATOM 894 C C . ILE A 1 107 ? 1.065 9.757 -7.225 1.00 76.44 107 ILE A C 1
ATOM 896 O O . ILE A 1 107 ? 0.570 8.869 -7.918 1.00 76.44 107 ILE A O 1
ATOM 900 N N . TYR A 1 108 ? 2.221 10.346 -7.528 1.00 73.31 108 TYR A N 1
ATOM 901 C CA . TYR A 1 108 ? 3.022 10.033 -8.708 1.00 73.31 108 TYR A CA 1
ATOM 902 C C . TYR A 1 108 ? 4.360 9.427 -8.272 1.00 73.31 108 TYR A C 1
ATOM 904 O O . TYR A 1 108 ? 4.997 9.974 -7.361 1.00 73.31 108 TYR A O 1
ATOM 912 N N . PRO A 1 109 ? 4.824 8.326 -8.892 1.00 68.00 109 PRO A N 1
ATOM 913 C CA . PRO A 1 109 ? 6.135 7.775 -8.596 1.00 68.00 109 PRO A CA 1
ATOM 914 C C . PRO A 1 109 ? 7.193 8.805 -8.994 1.00 68.00 109 PRO A C 1
ATOM 916 O O . PRO A 1 109 ? 7.167 9.351 -10.097 1.00 68.00 109 PRO A O 1
ATOM 919 N N . ASN A 1 110 ? 8.127 9.098 -8.092 1.00 70.25 110 ASN A N 1
ATOM 920 C CA . ASN A 1 110 ? 9.226 10.001 -8.420 1.00 70.25 110 ASN A CA 1
ATOM 921 C C . ASN A 1 110 ? 10.213 9.337 -9.400 1.00 70.25 110 ASN A C 1
ATOM 923 O O . ASN A 1 110 ? 10.234 8.112 -9.551 1.00 70.25 110 ASN A O 1
ATOM 927 N N . ALA A 1 111 ? 11.062 10.152 -10.036 1.00 58.44 111 ALA A N 1
ATOM 928 C CA . ALA A 1 111 ? 12.030 9.688 -11.033 1.00 58.44 111 ALA A CA 1
ATOM 929 C C . ALA A 1 111 ? 12.891 8.515 -10.531 1.00 58.44 111 ALA A C 1
ATOM 931 O O . ALA A 1 111 ? 13.137 7.590 -11.283 1.00 58.44 111 ALA A O 1
ATOM 932 N N . ILE A 1 112 ? 13.247 8.465 -9.243 1.00 61.84 112 ILE A N 1
ATOM 933 C CA . ILE A 1 112 ? 14.068 7.389 -8.656 1.00 61.84 112 ILE A CA 1
ATOM 934 C C . ILE A 1 112 ? 13.337 6.033 -8.642 1.00 61.84 112 ILE A C 1
ATOM 936 O O . ILE A 1 112 ? 13.963 4.984 -8.834 1.00 61.84 112 ILE A O 1
ATOM 940 N N . VAL A 1 113 ? 12.021 6.030 -8.404 1.00 63.59 113 VAL A N 1
ATOM 941 C CA . VAL A 1 113 ? 11.191 4.812 -8.458 1.00 63.59 113 VAL A CA 1
ATOM 942 C C . VAL A 1 113 ? 11.063 4.313 -9.903 1.00 63.59 113 VAL A C 1
ATOM 944 O O . VAL A 1 113 ? 11.079 3.102 -10.146 1.00 63.59 113 VAL A O 1
ATOM 947 N N . LEU A 1 114 ? 11.006 5.240 -10.862 1.00 65.56 114 LEU A N 1
ATOM 948 C CA . LEU A 1 114 ? 10.891 4.941 -12.289 1.00 65.56 114 LEU A CA 1
ATOM 949 C C . LEU A 1 114 ? 12.235 4.508 -12.908 1.00 65.56 114 LEU A C 1
ATOM 951 O O . LEU A 1 114 ? 12.301 3.457 -13.539 1.00 65.56 114 LEU A O 1
ATOM 955 N N . GLU A 1 115 ? 13.324 5.242 -12.670 1.00 63.06 115 GLU A N 1
ATOM 956 C CA . GLU A 1 115 ? 14.657 5.040 -13.262 1.00 63.06 115 GLU A CA 1
ATOM 957 C C . GLU A 1 115 ? 15.287 3.699 -12.880 1.00 63.06 115 GLU A C 1
ATOM 959 O O . GLU A 1 115 ? 15.824 3.007 -13.741 1.00 63.06 115 GLU A O 1
ATOM 964 N N . ASN A 1 116 ? 15.179 3.273 -11.616 1.00 57.53 116 ASN A N 1
ATOM 965 C CA . ASN A 1 116 ? 15.712 1.970 -11.195 1.00 57.53 116 ASN A CA 1
ATOM 966 C C . ASN A 1 116 ? 14.948 0.796 -11.822 1.00 57.53 116 ASN A C 1
ATOM 968 O O . ASN A 1 116 ? 15.505 -0.282 -12.037 1.00 57.53 116 ASN A O 1
ATOM 972 N N . SER A 1 117 ? 13.668 0.998 -12.121 1.00 51.59 117 SER A N 1
ATOM 973 C CA . SER A 1 117 ? 12.833 -0.007 -12.779 1.00 51.59 117 SER A CA 1
ATOM 974 C C . SER A 1 117 ? 13.114 -0.034 -14.291 1.00 51.59 117 SER A C 1
ATOM 976 O O . SER A 1 117 ? 13.194 -1.111 -14.881 1.00 51.59 117 SER A O 1
ATOM 978 N N . TYR A 1 118 ? 13.402 1.127 -14.892 1.00 52.75 118 TYR A N 1
ATOM 979 C CA . TYR A 1 118 ? 13.798 1.282 -16.298 1.00 52.75 118 TYR A CA 1
ATOM 980 C C . TYR A 1 118 ? 15.211 0.747 -16.600 1.00 52.75 118 TYR A C 1
ATOM 982 O O . TYR A 1 118 ? 15.413 0.047 -17.593 1.00 52.75 118 TYR A O 1
ATOM 990 N N . ALA A 1 119 ? 16.189 1.010 -15.726 1.00 57.25 119 ALA A N 1
ATOM 991 C CA . ALA A 1 119 ? 17.567 0.533 -15.873 1.00 57.25 119 ALA A CA 1
ATOM 992 C C . ALA A 1 119 ? 17.655 -1.005 -15.854 1.00 57.25 119 ALA A C 1
ATOM 994 O O . ALA A 1 119 ? 18.402 -1.601 -16.633 1.00 57.25 119 ALA A O 1
ATOM 995 N N . ASN A 1 120 ? 16.837 -1.657 -15.020 1.00 52.72 120 ASN A N 1
ATOM 996 C CA . ASN A 1 120 ? 16.719 -3.115 -15.000 1.00 52.72 120 ASN A CA 1
ATOM 997 C C . ASN A 1 120 ? 16.043 -3.665 -16.270 1.00 52.72 120 ASN A C 1
ATOM 999 O O . ASN A 1 120 ? 16.446 -4.718 -16.760 1.00 52.72 120 ASN A O 1
ATOM 1003 N N . MET A 1 121 ? 15.074 -2.945 -16.849 1.00 48.94 121 MET A N 1
ATOM 1004 C CA . MET A 1 121 ? 14.437 -3.326 -18.118 1.00 48.94 121 MET A CA 1
ATOM 1005 C C . MET A 1 121 ? 15.417 -3.278 -19.304 1.00 48.94 121 MET A C 1
ATOM 1007 O O . MET A 1 121 ? 15.528 -4.251 -20.050 1.00 48.94 121 MET A O 1
ATOM 1011 N N . ILE A 1 122 ? 16.189 -2.194 -19.453 1.00 51.75 122 ILE A N 1
ATOM 1012 C CA . ILE A 1 122 ? 17.181 -2.048 -20.539 1.00 51.75 122 ILE A CA 1
ATOM 1013 C C . ILE A 1 122 ? 18.332 -3.058 -20.391 1.00 51.75 122 ILE A C 1
ATOM 1015 O O . ILE A 1 122 ? 18.807 -3.617 -21.383 1.00 51.75 122 ILE A O 1
ATOM 1019 N N . GLY A 1 123 ? 18.744 -3.369 -19.158 1.00 49.56 123 GLY A N 1
ATOM 1020 C CA . GLY A 1 123 ? 19.758 -4.394 -18.891 1.00 49.56 123 GLY A CA 1
ATOM 1021 C C . GLY A 1 123 ? 19.357 -5.809 -19.337 1.00 49.56 123 GLY A C 1
ATOM 1022 O O . GLY A 1 123 ? 20.230 -6.601 -19.696 1.00 49.56 123 GLY A O 1
ATOM 1023 N N . HIS A 1 124 ? 18.058 -6.129 -19.359 1.00 45.72 124 HIS A N 1
ATOM 1024 C CA . HIS A 1 124 ? 17.543 -7.419 -19.835 1.00 45.72 124 HIS A CA 1
ATOM 1025 C C . HIS A 1 124 ? 17.460 -7.513 -21.369 1.00 45.72 124 HIS A C 1
ATOM 1027 O O . HIS A 1 124 ? 17.733 -8.581 -21.923 1.00 45.72 124 HIS A O 1
ATOM 1033 N N . PHE A 1 125 ? 17.174 -6.410 -22.070 1.00 42.38 125 PHE A N 1
ATOM 1034 C CA . PHE A 1 125 ? 17.194 -6.379 -23.539 1.00 42.38 125 PHE A CA 1
ATOM 1035 C C . PHE A 1 125 ? 18.599 -6.641 -24.104 1.00 42.38 125 PHE A C 1
ATOM 1037 O O . PHE A 1 125 ? 18.751 -7.455 -25.012 1.00 42.38 125 PHE A O 1
ATOM 1044 N N . ASN A 1 126 ? 19.643 -6.058 -23.509 1.00 42.25 126 ASN A N 1
ATOM 1045 C CA . ASN A 1 126 ? 21.022 -6.238 -23.987 1.00 42.25 126 ASN A CA 1
ATOM 1046 C C . ASN A 1 126 ? 21.603 -7.644 -23.744 1.00 42.25 126 ASN A C 1
ATOM 1048 O O . ASN A 1 126 ? 22.566 -8.019 -24.404 1.00 42.25 126 ASN A O 1
ATOM 1052 N N . LYS A 1 127 ? 21.033 -8.435 -22.825 1.00 45.53 127 LYS A N 1
ATOM 1053 C CA . LYS A 1 127 ? 21.456 -9.828 -22.569 1.00 45.53 127 LYS A CA 1
ATOM 1054 C C . LYS A 1 127 ? 20.738 -10.866 -23.433 1.00 45.53 127 LYS A C 1
ATOM 1056 O O . LYS A 1 127 ? 21.117 -12.026 -23.398 1.00 45.53 127 LYS A O 1
ATOM 1061 N N . SER A 1 128 ? 19.707 -10.458 -24.169 1.00 42.19 128 SER A N 1
ATOM 1062 C CA . SER A 1 128 ? 18.904 -11.347 -25.022 1.00 42.19 128 SER A CA 1
ATOM 1063 C C . SER A 1 128 ? 19.296 -11.254 -26.506 1.00 42.19 128 SER A C 1
ATOM 1065 O O . SER A 1 128 ? 18.695 -11.922 -27.340 1.00 42.19 128 SER A O 1
ATOM 1067 N N . ILE A 1 129 ? 20.277 -10.399 -26.833 1.00 42.91 129 ILE A N 1
ATOM 1068 C CA . ILE A 1 129 ? 20.788 -10.128 -28.192 1.00 42.91 129 ILE A CA 1
ATOM 1069 C C . ILE A 1 129 ? 22.261 -10.593 -28.332 1.00 42.91 129 ILE A C 1
ATOM 1071 O O . ILE A 1 129 ? 22.902 -10.341 -29.349 1.00 42.91 129 ILE A O 1
ATO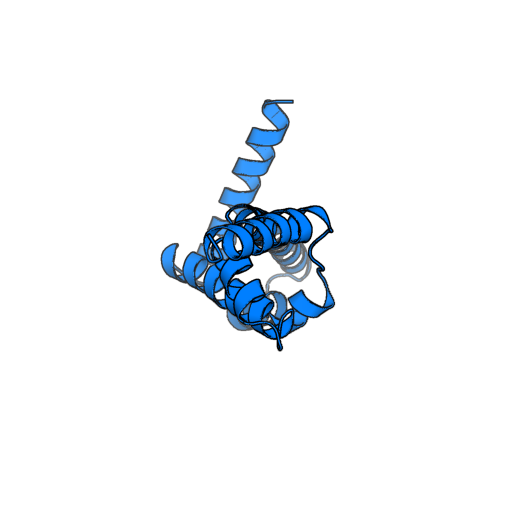M 1075 N N . VAL A 1 130 ? 22.806 -11.302 -27.334 1.00 39.94 130 VAL A N 1
ATOM 1076 C CA . VAL A 1 130 ? 24.156 -11.900 -27.370 1.00 39.94 130 VAL A CA 1
ATOM 1077 C C . VAL A 1 130 ? 24.063 -13.406 -27.207 1.00 39.94 130 VAL A C 1
ATOM 1079 O O . VAL A 1 130 ? 23.343 -13.835 -26.279 1.00 39.94 130 VAL A O 1
#

Radius of gyration: 17.25 Å; chains: 1; bounding box: 45×26×46 Å

Secondary structure (DSSP, 8-state):
-HHHHHHHHHHHHHHHHHHHHHHT--HHHHHHHHHHHHHHHHHHHSTT-HHHHHHHHT-HHHHHHHHHHHHHHHHHHHHHHHHHTS-S-HHHHHHHHT-HHHHHHH----HHHHHHHHHHHHHHHTTS--

Sequence (130 aa):
MQTLQLQQKATRLSNSQRIIKMLGWNELEYATFIHETGLEYLDQYIRNDPAGRDALNRSRIFWNWWKNHWAIRDQQFLDELDADGGGIVLHRLYEFYHSSSMLASAIYPNAIVLENSYANMIGHFNKSIV

Foldseek 3Di:
DVVVVVVVVVLLVVLLVVLCVVQVHDPVVSVVLLLVLL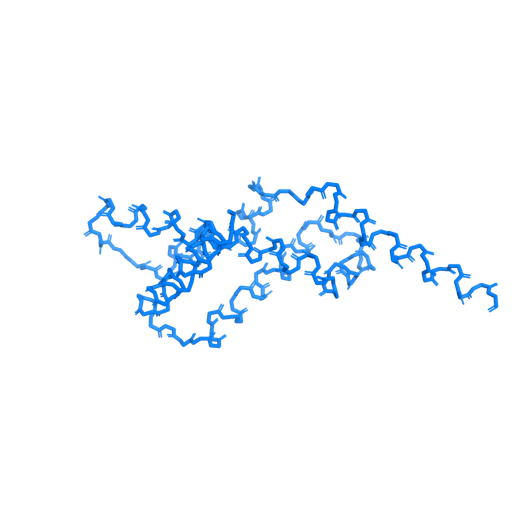LVLLCVQVVPCPPLSVLLNPDPLNVVVSSVVVSVLSVVLVVVCVVVPNDDDSNVVVCVSSHSVVCNVPDDDDPVSRVVSVVVVVVVVVVVVD

pLDDT: mean 79.99, std 15.43, range [39.94, 96.81]